Protein AF-A0A7Y5XTB8-F1 (afdb_monomer_lite)

Radius of gyration: 13.65 Å; chains: 1; bounding box: 31×28×45 Å

Secondary structure (DSSP, 8-state):
----EEEEEEEEETTEEEEEEEE-SSS--SEEEEEEEE---TTSPPEEEEEEPEEETTEEEEEEES----SEEEEEEEEEEEETTEEEEEEE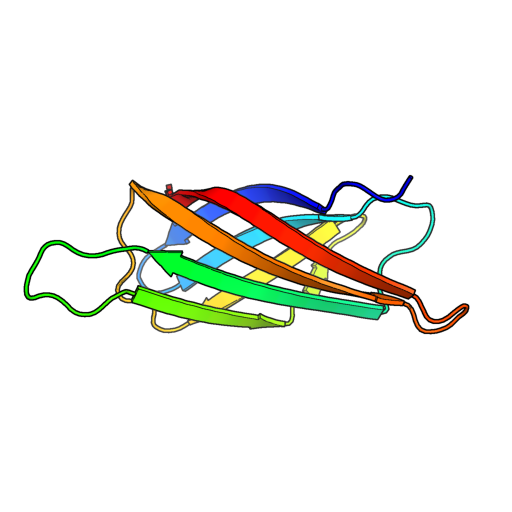EEEEE-

Foldseek 3Di:
DFDDFDFPAFEDDPFKTKTKTAGDDPDAFPKKKKKKWADDPPPDDIWIWIFIWDDDPRITMGITGGTPDDWFKIKMWMWGFHVVVTDIDIDIDIDTHD

pLDDT: mean 85.48, std 11.79, range [36.38, 96.06]

Structure (mmCIF, N/CA/C/O backbone):
data_AF-A0A7Y5XTB8-F1
#
_entry.id   AF-A0A7Y5XTB8-F1
#
loop_
_atom_site.group_PDB
_atom_site.id
_atom_site.type_symbol
_atom_site.label_atom_id
_atom_site.label_alt_id
_atom_site.label_comp_id
_atom_site.label_asym_id
_atom_site.label_entity_id
_atom_site.label_seq_id
_atom_site.pdbx_PDB_ins_code
_atom_site.Cartn_x
_atom_site.Cartn_y
_atom_site.Cartn_z
_atom_site.occupancy
_atom_site.B_iso_or_equiv
_atom_site.auth_seq_id
_atom_site.auth_comp_id
_atom_site.auth_asym_id
_atom_site.auth_atom_id
_atom_site.pdbx_PDB_model_num
ATOM 1 N N . MET A 1 1 ? 7.949 16.788 -13.780 1.00 36.38 1 MET A N 1
ATOM 2 C CA . MET A 1 1 ? 7.012 16.813 -12.638 1.00 36.38 1 MET A CA 1
ATOM 3 C C . MET A 1 1 ? 6.567 15.375 -12.419 1.00 36.38 1 MET A C 1
ATOM 5 O O . MET A 1 1 ? 5.636 14.962 -13.086 1.00 36.38 1 MET A O 1
ATOM 9 N N . SER A 1 2 ? 7.263 14.608 -11.576 1.00 41.38 2 SER A N 1
ATOM 10 C CA . SER A 1 2 ? 6.833 13.258 -11.167 1.00 41.38 2 SER A CA 1
ATOM 11 C C . SER A 1 2 ? 6.024 13.425 -9.885 1.00 41.38 2 SER A C 1
ATOM 13 O O . SER A 1 2 ? 6.578 13.919 -8.905 1.00 41.38 2 SER A O 1
ATOM 15 N N . VAL A 1 3 ? 4.711 13.157 -9.894 1.00 52.19 3 VAL A N 1
ATOM 16 C CA . VAL A 1 3 ? 3.856 13.527 -8.739 1.00 52.19 3 VAL A CA 1
ATOM 17 C C . VA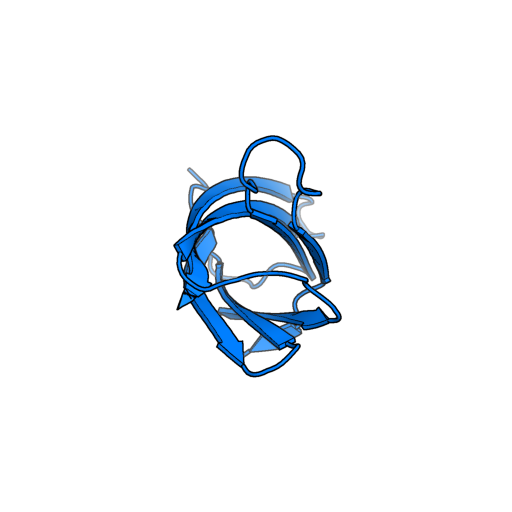L A 1 3 ? 2.903 12.431 -8.273 1.00 52.19 3 VAL A C 1
ATOM 19 O O . VAL A 1 3 ? 2.184 12.661 -7.308 1.00 52.19 3 VAL A O 1
ATOM 22 N N . ARG A 1 4 ? 2.839 11.249 -8.890 1.00 59.88 4 ARG A N 1
ATOM 23 C CA . ARG A 1 4 ? 1.919 10.208 -8.404 1.00 59.88 4 ARG A CA 1
ATOM 24 C C . ARG A 1 4 ? 2.515 8.824 -8.605 1.00 59.88 4 ARG A C 1
ATOM 26 O O . ARG A 1 4 ? 2.752 8.409 -9.733 1.00 59.88 4 ARG A O 1
ATOM 33 N N . PRO A 1 5 ? 2.647 8.082 -7.511 1.00 61.09 5 PRO A N 1
ATOM 34 C CA . PRO A 1 5 ? 1.831 6.889 -7.428 1.00 61.09 5 PRO A CA 1
ATOM 35 C C . PRO A 1 5 ? 0.465 7.220 -6.874 1.00 61.09 5 PRO A C 1
ATOM 37 O O . PRO A 1 5 ? 0.305 8.089 -6.017 1.00 61.09 5 PRO A O 1
ATOM 40 N N . ASN A 1 6 ? -0.530 6.533 -7.409 1.00 75.94 6 ASN A N 1
ATOM 41 C CA . ASN A 1 6 ? -1.913 6.733 -7.031 1.00 75.94 6 ASN A CA 1
ATOM 42 C C . ASN A 1 6 ? -2.412 5.426 -6.436 1.00 75.94 6 ASN A C 1
ATOM 44 O O . ASN A 1 6 ? -2.659 4.470 -7.175 1.00 75.94 6 ASN A O 1
ATOM 48 N N . ILE A 1 7 ? -2.525 5.359 -5.106 1.00 87.94 7 ILE A N 1
ATOM 49 C CA . ILE A 1 7 ? -3.190 4.212 -4.492 1.00 87.94 7 ILE A CA 1
ATOM 50 C C . ILE A 1 7 ? -4.634 4.209 -4.972 1.00 87.94 7 ILE A C 1
ATOM 52 O O . ILE A 1 7 ? -5.395 5.142 -4.718 1.00 87.94 7 ILE A O 1
ATOM 56 N N . GLN A 1 8 ? -4.994 3.145 -5.677 1.00 89.31 8 GLN A N 1
ATOM 57 C CA . GLN A 1 8 ? -6.326 2.948 -6.231 1.00 89.31 8 GLN A CA 1
ATOM 58 C C . GLN A 1 8 ? -7.230 2.227 -5.243 1.00 89.31 8 GLN A C 1
ATOM 60 O O . GLN A 1 8 ? -8.419 2.520 -5.146 1.00 89.31 8 GLN A O 1
ATOM 65 N N . SER A 1 9 ? -6.670 1.260 -4.517 1.00 92.62 9 SER A N 1
ATOM 66 C CA . SER A 1 9 ? -7.428 0.470 -3.557 1.00 92.62 9 SER A CA 1
ATOM 67 C C . SER A 1 9 ? -6.546 -0.025 -2.428 1.00 92.62 9 SER A C 1
ATOM 69 O O . SER A 1 9 ? -5.409 -0.445 -2.661 1.00 92.62 9 SER A O 1
ATOM 71 N N . LEU A 1 10 ? -7.124 -0.052 -1.234 1.00 94.25 10 LEU A N 1
ATOM 72 C CA . LEU A 1 10 ? -6.520 -0.611 -0.041 1.00 94.25 10 LEU A CA 1
ATOM 73 C C . LEU A 1 10 ? -7.560 -1.494 0.654 1.00 94.25 10 LEU A C 1
ATOM 75 O O . LEU A 1 10 ? -8.447 -0.980 1.328 1.00 94.25 10 LEU A O 1
ATOM 79 N N . VAL A 1 11 ? -7.500 -2.803 0.411 1.00 95.94 11 VAL A N 1
ATOM 80 C CA . VAL A 1 11 ? -8.561 -3.752 0.788 1.00 95.94 11 VAL A CA 1
ATOM 81 C C . VAL A 1 11 ? -8.051 -4.700 1.858 1.00 95.94 11 VAL A C 1
ATOM 83 O O . VAL A 1 11 ? -7.029 -5.358 1.651 1.00 95.94 11 VAL A O 1
ATOM 86 N N . LEU A 1 12 ? -8.766 -4.773 2.978 1.00 94.12 12 LEU A N 1
ATOM 87 C CA . LEU A 1 12 ? -8.492 -5.724 4.049 1.00 94.12 12 LEU A CA 1
ATOM 88 C C . LEU A 1 12 ? -9.357 -6.974 3.865 1.00 94.12 12 LEU A C 1
ATOM 90 O O . LEU A 1 12 ? -10.583 -6.904 3.977 1.00 94.12 12 LEU A O 1
ATOM 94 N N . ASP A 1 13 ? -8.712 -8.115 3.637 1.00 92.44 13 ASP A N 1
ATOM 95 C CA . ASP A 1 13 ? -9.360 -9.424 3.562 1.00 92.44 13 ASP A CA 1
ATOM 96 C C . ASP A 1 13 ? -8.747 -10.373 4.598 1.00 92.44 13 ASP A C 1
ATOM 98 O O . ASP A 1 13 ? -7.601 -10.816 4.496 1.00 92.44 13 ASP A O 1
ATOM 102 N N . GLY A 1 14 ? -9.496 -10.633 5.670 1.00 88.56 14 GLY A N 1
ATOM 103 C CA . GLY A 1 14 ? -9.013 -11.414 6.806 1.00 88.56 14 GLY A CA 1
ATOM 104 C C . GLY A 1 14 ? -7.779 -10.788 7.467 1.00 88.56 14 GLY A C 1
ATOM 105 O O . GLY A 1 14 ? -7.895 -9.808 8.199 1.00 88.56 14 GLY A O 1
ATOM 106 N N . LYS A 1 15 ? -6.610 -11.403 7.250 1.00 89.00 15 LYS A N 1
ATOM 107 C CA . LYS A 1 15 ? -5.308 -10.973 7.796 1.00 89.00 15 LYS A CA 1
ATOM 108 C C . LYS A 1 15 ? -4.375 -10.362 6.748 1.00 89.00 15 LYS A C 1
ATOM 110 O O . LYS A 1 15 ? -3.229 -10.053 7.069 1.00 89.00 15 LYS A O 1
ATOM 115 N N . GLU A 1 16 ? -4.851 -10.214 5.517 1.00 94.06 16 GLU A N 1
ATOM 116 C CA . GLU A 1 16 ? -4.078 -9.662 4.415 1.00 94.06 16 GLU A CA 1
ATOM 117 C C . GLU A 1 16 ? -4.603 -8.276 4.055 1.00 94.06 16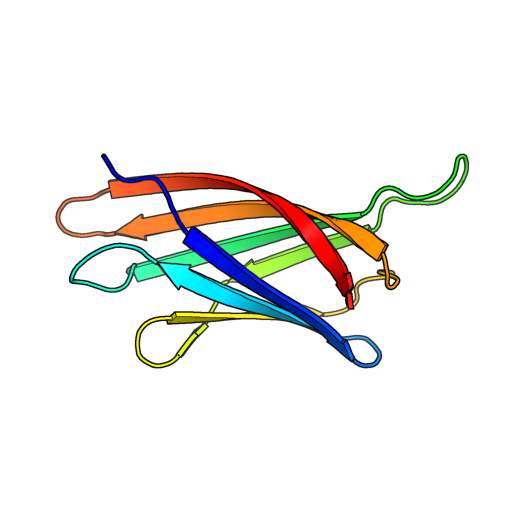 GLU A C 1
ATOM 119 O O . GLU A 1 16 ? -5.794 -8.089 3.791 1.00 94.06 16 GLU A O 1
ATOM 124 N N . LEU A 1 17 ? -3.700 -7.298 4.001 1.00 95.31 17 LEU A N 1
ATOM 125 C CA . LEU A 1 17 ? -4.000 -5.995 3.427 1.00 95.31 17 LEU A CA 1
ATOM 126 C C . LEU A 1 17 ? -3.413 -5.921 2.020 1.00 95.31 17 LEU A C 1
ATOM 128 O O . LEU A 1 17 ? -2.195 -5.900 1.837 1.00 95.31 17 LEU A O 1
ATOM 132 N N . THR A 1 18 ? -4.286 -5.846 1.019 1.00 96.06 18 THR A N 1
ATOM 133 C CA . THR A 1 18 ? -3.884 -5.683 -0.378 1.00 96.06 18 THR A CA 1
ATOM 134 C C . THR A 1 18 ? -3.888 -4.208 -0.761 1.00 96.06 18 THR A C 1
ATOM 136 O O . THR A 1 18 ? -4.938 -3.564 -0.785 1.00 96.06 18 THR A O 1
ATOM 139 N N . VAL A 1 19 ? -2.719 -3.690 -1.135 1.00 94.94 19 VAL A N 1
ATOM 140 C CA . VAL A 1 19 ? -2.546 -2.367 -1.748 1.00 94.94 19 VAL A CA 1
ATOM 141 C C . VAL A 1 19 ? -2.441 -2.537 -3.252 1.00 94.94 19 VAL A C 1
ATOM 143 O O . VAL A 1 19 ? -1.659 -3.362 -3.728 1.00 94.94 19 VAL A O 1
ATOM 146 N N . LYS A 1 20 ? -3.176 -1.727 -4.008 1.00 94.44 20 LYS A N 1
ATOM 147 C CA . LYS A 1 20 ? -2.959 -1.568 -5.447 1.00 94.44 20 LYS A CA 1
ATOM 148 C C . LYS A 1 20 ? -2.747 -0.107 -5.771 1.00 94.44 20 LYS A C 1
ATOM 150 O O . LYS A 1 20 ? -3.463 0.756 -5.256 1.00 94.44 20 LYS A O 1
ATOM 155 N N . GLY A 1 21 ? -1.808 0.143 -6.664 1.00 91.19 21 GLY A N 1
ATOM 156 C CA . GLY A 1 21 ? -1.579 1.465 -7.199 1.00 91.19 21 GLY A CA 1
ATOM 157 C C . GLY A 1 21 ? -1.021 1.412 -8.605 1.00 91.19 21 GLY A C 1
ATOM 158 O O . GLY A 1 21 ? -0.665 0.358 -9.134 1.00 91.19 21 GLY A O 1
ATOM 159 N N . GLU A 1 22 ? -0.968 2.587 -9.203 1.00 87.50 22 GLU A N 1
ATOM 160 C CA . GLU A 1 22 ? -0.309 2.825 -10.478 1.00 87.50 22 GLU A CA 1
ATOM 161 C C . GLU A 1 22 ? 0.881 3.742 -10.257 1.00 87.50 22 GLU A C 1
ATOM 163 O O . GLU A 1 22 ? 0.881 4.546 -9.322 1.00 87.50 22 GLU A O 1
ATOM 168 N N . THR A 1 23 ? 1.866 3.621 -11.136 1.00 78.06 23 THR A N 1
ATOM 169 C CA . THR A 1 23 ? 2.998 4.535 -11.216 1.00 78.06 23 THR A CA 1
ATOM 170 C C . THR A 1 23 ? 2.854 5.394 -12.465 1.00 78.06 23 THR A C 1
ATOM 172 O O . THR A 1 23 ? 2.456 4.895 -13.515 1.00 78.06 23 THR A O 1
ATOM 175 N N . ASP A 1 24 ? 3.208 6.672 -12.367 1.00 69.19 24 ASP A N 1
ATOM 176 C CA . ASP A 1 24 ? 3.318 7.553 -13.526 1.00 69.19 24 ASP A CA 1
ATOM 177 C C . ASP A 1 24 ? 4.579 7.249 -14.370 1.00 69.19 24 ASP A C 1
ATOM 179 O O . ASP A 1 24 ? 5.652 6.935 -13.837 1.00 69.19 24 ASP A O 1
ATOM 183 N N . GLY A 1 25 ? 4.458 7.375 -15.693 1.00 63.97 25 GLY A N 1
ATOM 184 C CA . GLY A 1 25 ? 5.554 7.267 -16.664 1.00 63.97 25 GLY A CA 1
ATOM 185 C C . GLY A 1 25 ? 5.545 6.030 -17.578 1.00 63.97 25 GLY A C 1
ATOM 186 O O . GLY A 1 25 ? 4.964 4.991 -17.275 1.00 63.97 25 GLY A O 1
ATOM 187 N N . ASP A 1 26 ? 6.266 6.137 -18.702 1.00 59.75 26 ASP A N 1
ATOM 188 C CA . ASP A 1 26 ? 6.318 5.138 -19.793 1.00 59.75 26 ASP A CA 1
ATOM 189 C C . ASP A 1 26 ? 6.926 3.781 -19.390 1.00 59.75 26 ASP A C 1
ATOM 191 O O . ASP A 1 26 ? 6.788 2.770 -20.087 1.00 59.75 26 ASP A O 1
ATOM 195 N N . HIS A 1 27 ? 7.622 3.740 -18.253 1.00 67.62 27 HIS A N 1
ATOM 196 C CA . HIS A 1 27 ? 8.287 2.547 -17.748 1.00 67.62 27 HIS A CA 1
ATOM 197 C C . HIS A 1 27 ? 7.873 2.278 -16.307 1.00 67.62 27 HIS A C 1
ATOM 199 O O . HIS A 1 27 ? 7.797 3.196 -15.495 1.00 67.62 27 HIS A O 1
ATOM 205 N N . MET A 1 28 ? 7.664 1.010 -15.963 1.00 68.94 28 MET A N 1
ATOM 206 C CA . MET A 1 28 ? 7.425 0.623 -14.574 1.00 68.94 28 MET A CA 1
ATOM 207 C C . MET A 1 28 ? 8.703 0.777 -13.741 1.00 68.94 28 MET A C 1
ATOM 209 O O . MET A 1 28 ? 9.785 0.452 -14.246 1.00 68.94 28 MET A O 1
ATOM 213 N N . PRO A 1 29 ? 8.601 1.230 -12.477 1.00 75.12 29 PRO A N 1
ATOM 214 C CA . PRO A 1 29 ? 9.713 1.191 -11.537 1.00 75.12 29 PRO A CA 1
ATOM 215 C C . PRO A 1 29 ? 10.306 -0.208 -11.433 1.00 75.12 29 PRO A C 1
ATOM 217 O O . PRO A 1 29 ? 9.610 -1.216 -11.569 1.00 75.12 29 PRO A O 1
ATOM 220 N N . THR A 1 30 ? 11.599 -0.265 -11.144 1.00 84.56 30 THR A N 1
ATOM 221 C CA . THR A 1 30 ? 12.282 -1.521 -10.840 1.00 84.56 30 THR A CA 1
ATOM 222 C C . THR A 1 30 ? 11.816 -2.091 -9.502 1.00 84.56 30 THR A C 1
ATOM 224 O O . THR A 1 30 ? 11.759 -3.307 -9.346 1.00 84.56 30 THR A O 1
ATOM 227 N N . ALA A 1 31 ? 11.465 -1.225 -8.550 1.00 88.50 31 ALA A N 1
ATOM 228 C CA . ALA A 1 31 ? 10.900 -1.623 -7.269 1.00 88.50 31 ALA A CA 1
ATOM 229 C C . ALA A 1 31 ? 9.915 -0.571 -6.756 1.00 88.50 31 ALA A C 1
ATOM 231 O O . ALA A 1 31 ? 10.131 0.631 -6.934 1.00 88.50 31 ALA A O 1
ATOM 232 N N . VAL A 1 32 ? 8.867 -1.036 -6.076 1.00 91.06 32 VAL A N 1
ATOM 233 C CA . VAL A 1 32 ? 7.941 -0.199 -5.309 1.00 91.06 32 VAL A CA 1
ATOM 234 C C . VAL A 1 32 ? 7.866 -0.763 -3.897 1.00 91.06 32 VAL A C 1
ATOM 236 O O . VAL A 1 32 ? 7.503 -1.920 -3.708 1.00 91.06 32 VAL A O 1
ATOM 239 N N . PHE A 1 33 ? 8.238 0.038 -2.907 1.00 93.12 33 PHE A N 1
ATOM 240 C CA . PHE A 1 33 ? 8.131 -0.306 -1.493 1.00 93.12 33 PHE A CA 1
ATOM 241 C C . PHE A 1 33 ? 6.994 0.489 -0.862 1.00 93.12 33 PHE A C 1
ATOM 243 O O . PHE A 1 33 ? 6.899 1.697 -1.084 1.00 93.12 33 PHE A O 1
ATOM 250 N N . VAL A 1 34 ? 6.148 -0.177 -0.080 1.00 94.00 34 VAL A N 1
ATOM 251 C CA . VAL A 1 34 ? 4.967 0.429 0.542 1.00 94.00 34 VAL A CA 1
ATOM 252 C C . VAL A 1 34 ? 4.942 0.110 2.026 1.00 94.00 34 VAL A C 1
ATOM 254 O O . VAL A 1 34 ? 5.122 -1.038 2.425 1.00 94.00 34 VAL A O 1
ATOM 257 N N . VAL A 1 35 ? 4.663 1.128 2.832 1.00 94.19 35 VAL A N 1
ATOM 258 C CA . VAL A 1 35 ? 4.382 1.046 4.264 1.00 94.19 35 VAL A CA 1
ATOM 259 C C . VAL A 1 35 ? 2.976 1.582 4.495 1.00 94.19 35 VAL A C 1
ATOM 261 O O . VAL A 1 35 ? 2.628 2.648 3.991 1.00 94.19 35 VAL A O 1
ATOM 264 N N . VAL A 1 36 ? 2.175 0.868 5.276 1.00 94.38 36 VAL A N 1
ATOM 265 C CA . VAL A 1 36 ? 0.863 1.326 5.739 1.00 94.38 36 VAL A CA 1
ATOM 266 C C . VAL A 1 36 ? 0.927 1.517 7.244 1.00 94.38 36 VAL A C 1
ATOM 268 O O . VAL A 1 36 ? 1.478 0.680 7.954 1.00 94.38 36 VAL A O 1
ATOM 271 N N . VAL A 1 37 ? 0.367 2.623 7.720 1.00 94.00 37 VAL A N 1
ATOM 272 C CA . VAL A 1 37 ? 0.270 2.991 9.131 1.00 94.00 37 VAL A CA 1
ATOM 273 C C . VAL A 1 37 ? -1.179 3.354 9.428 1.00 94.00 37 VAL A C 1
ATOM 275 O O . VAL A 1 37 ? -1.758 4.210 8.761 1.00 94.00 37 VAL A O 1
ATOM 278 N N . GLN A 1 38 ? -1.767 2.740 10.447 1.00 93.56 38 GLN A N 1
ATOM 279 C CA . GLN A 1 38 ? -3.074 3.121 10.968 1.00 93.56 38 GLN A CA 1
ATOM 280 C C . GLN A 1 38 ? -2.931 3.476 12.441 1.00 93.56 38 GLN A C 1
ATOM 282 O O . GLN A 1 38 ? -2.484 2.667 13.260 1.00 93.56 38 GLN A O 1
ATOM 287 N N . ASP A 1 39 ? -3.309 4.711 12.766 1.00 89.38 39 ASP A N 1
ATOM 288 C CA . ASP A 1 39 ? -3.376 5.151 14.150 1.00 89.38 39 ASP A CA 1
ATOM 289 C C . ASP A 1 39 ? -4.456 4.365 14.895 1.00 89.38 39 ASP A C 1
ATOM 291 O O . ASP A 1 39 ? -5.551 4.121 14.383 1.00 89.38 39 ASP A O 1
ATOM 295 N N . ALA A 1 40 ? -4.137 3.991 16.129 1.00 81.88 40 ALA A N 1
ATOM 296 C CA . ALA A 1 40 ? -5.063 3.336 17.032 1.00 81.88 40 ALA A CA 1
ATOM 297 C C . ALA A 1 40 ? -5.534 4.317 18.124 1.00 81.88 40 ALA A C 1
ATOM 299 O O . ALA A 1 40 ? -4.852 5.312 18.398 1.00 81.88 40 ALA A O 1
ATOM 300 N N . PRO A 1 41 ? -6.689 4.060 18.767 1.00 78.12 41 PRO A N 1
ATOM 301 C CA . PRO A 1 41 ? -7.124 4.820 19.935 1.00 78.12 41 PRO A CA 1
ATOM 302 C C . PRO A 1 41 ? -6.066 4.837 21.047 1.00 78.12 41 PRO A C 1
ATOM 304 O O . PRO A 1 41 ? -5.232 3.935 21.148 1.00 78.12 41 PRO A O 1
ATOM 307 N N . ALA A 1 42 ? -6.131 5.844 21.923 1.00 75.69 42 ALA A N 1
ATOM 308 C CA . ALA A 1 42 ? -5.206 5.977 23.046 1.00 75.69 42 ALA A CA 1
ATOM 309 C C . ALA A 1 42 ? -5.145 4.682 23.882 1.00 75.69 42 ALA A C 1
ATOM 311 O O . ALA A 1 42 ? -6.171 4.183 24.345 1.00 75.69 42 ALA A O 1
ATOM 312 N N . GLY A 1 43 ? -3.933 4.148 24.064 1.00 68.88 43 GLY A N 1
ATOM 313 C CA . GLY A 1 43 ? -3.687 2.899 24.792 1.00 68.88 43 GLY A CA 1
ATOM 314 C C . GLY A 1 43 ? -3.627 1.631 23.929 1.00 68.88 43 GLY A C 1
ATOM 315 O O . GLY A 1 43 ? -3.450 0.552 24.486 1.00 68.88 43 GLY A O 1
ATOM 316 N N . GLN A 1 44 ? -3.744 1.736 22.601 1.00 73.94 44 GLN A N 1
ATOM 317 C CA . GLN A 1 44 ? -3.543 0.622 21.664 1.00 73.94 44 GLN A CA 1
ATOM 318 C C . GLN A 1 44 ? -2.280 0.822 20.812 1.00 73.94 44 GLN A C 1
ATOM 320 O O . GLN A 1 44 ? -1.840 1.952 20.585 1.00 73.94 44 GLN A O 1
ATOM 325 N N . ALA A 1 45 ? -1.685 -0.283 20.352 1.00 77.75 45 ALA A N 1
ATOM 326 C CA . ALA A 1 45 ? -0.552 -0.247 19.433 1.00 77.75 45 ALA A CA 1
ATOM 327 C C . ALA A 1 45 ? -0.999 0.242 18.047 1.00 77.75 45 ALA A C 1
ATOM 329 O O . ALA A 1 45 ? -2.093 -0.089 17.591 1.00 77.75 45 ALA A O 1
ATOM 330 N N . LYS A 1 46 ? -0.156 1.039 17.378 1.00 87.31 46 LYS A N 1
ATOM 331 C CA . LYS A 1 46 ? -0.387 1.423 15.979 1.00 87.31 46 LYS A CA 1
ATOM 332 C C . LYS A 1 46 ? -0.199 0.200 15.093 1.00 87.31 46 LYS A C 1
ATOM 334 O O . LYS A 1 46 ? 0.811 -0.488 15.224 1.00 87.31 46 LYS A O 1
ATOM 339 N N . ALA A 1 47 ? -1.111 -0.004 14.154 1.00 90.56 47 ALA A N 1
ATOM 340 C CA . ALA A 1 47 ? -0.938 -1.020 13.133 1.00 90.56 47 ALA A CA 1
ATOM 341 C C . ALA A 1 47 ? 0.033 -0.489 12.070 1.00 90.56 47 ALA A C 1
ATOM 343 O O . ALA A 1 47 ? -0.173 0.597 11.516 1.00 90.56 47 ALA A O 1
ATOM 344 N N . VAL A 1 48 ? 1.114 -1.227 11.819 1.00 92.94 48 VAL A N 1
ATOM 345 C CA . VAL A 1 48 ? 2.131 -0.882 10.821 1.00 92.94 48 VAL A CA 1
ATOM 346 C C . VAL A 1 48 ? 2.542 -2.142 10.085 1.00 92.94 48 VAL A C 1
ATOM 348 O O . VAL A 1 48 ? 2.929 -3.123 10.709 1.00 92.94 48 VAL A O 1
ATOM 351 N N . ALA A 1 49 ? 2.520 -2.096 8.760 1.00 93.81 49 ALA A N 1
ATOM 352 C CA . ALA A 1 49 ? 3.043 -3.178 7.942 1.00 93.81 49 ALA A CA 1
ATOM 353 C C . ALA A 1 49 ? 3.707 -2.617 6.684 1.00 93.81 49 ALA A C 1
ATOM 355 O O . ALA A 1 49 ? 3.435 -1.488 6.268 1.00 93.81 49 ALA A O 1
ATOM 356 N N . SER A 1 50 ? 4.578 -3.410 6.066 1.00 94.06 50 SER A N 1
ATOM 357 C CA . SER A 1 50 ? 5.254 -3.020 4.831 1.00 94.06 50 SER A CA 1
ATOM 358 C C . SER A 1 50 ? 5.465 -4.200 3.899 1.00 94.06 50 SER A C 1
ATOM 360 O O . SER A 1 50 ? 5.560 -5.338 4.355 1.00 94.06 50 SER A O 1
ATOM 362 N N . ALA A 1 51 ? 5.547 -3.922 2.604 1.00 95.12 51 ALA A N 1
ATOM 363 C CA . ALA A 1 51 ? 5.822 -4.919 1.584 1.00 95.12 51 ALA A CA 1
ATOM 364 C C . ALA A 1 51 ? 6.497 -4.285 0.363 1.00 95.12 51 ALA A C 1
ATOM 366 O O . ALA A 1 51 ? 6.346 -3.093 0.082 1.00 95.12 51 ALA A O 1
ATOM 367 N N . ILE A 1 52 ? 7.225 -5.115 -0.382 1.00 93.62 52 ILE A N 1
ATOM 368 C CA . ILE A 1 52 ? 7.653 -4.794 -1.744 1.00 93.62 52 ILE A CA 1
ATOM 369 C C . ILE A 1 52 ? 6.521 -5.230 -2.674 1.00 93.62 52 ILE A C 1
ATOM 371 O O . ILE A 1 52 ? 6.001 -6.336 -2.540 1.00 93.62 52 ILE A O 1
ATOM 375 N N . ALA A 1 53 ? 6.107 -4.346 -3.575 1.00 93.25 53 ALA A N 1
ATOM 376 C CA . ALA A 1 53 ? 5.022 -4.617 -4.498 1.00 93.25 53 ALA A CA 1
ATOM 377 C C . ALA A 1 53 ? 5.496 -5.449 -5.695 1.00 93.25 53 ALA A C 1
ATOM 379 O O . ALA A 1 53 ? 6.556 -5.201 -6.273 1.00 93.25 53 ALA A O 1
ATOM 380 N N . ASP A 1 54 ? 4.639 -6.370 -6.117 1.00 92.31 54 ASP A N 1
ATOM 381 C CA . ASP A 1 54 ? 4.742 -7.050 -7.397 1.00 92.31 54 ASP A CA 1
ATOM 382 C C . ASP A 1 54 ? 4.219 -6.151 -8.517 1.00 92.31 54 ASP A C 1
ATOM 384 O O . ASP A 1 54 ? 3.245 -5.408 -8.356 1.00 92.31 54 ASP A O 1
ATOM 388 N N . ARG A 1 55 ? 4.807 -6.280 -9.704 1.00 87.38 55 ARG A N 1
ATOM 389 C CA . ARG A 1 55 ? 4.286 -5.647 -10.917 1.00 87.38 55 ARG A CA 1
ATOM 390 C C . ARG A 1 55 ? 3.044 -6.385 -11.417 1.00 87.38 55 ARG A C 1
ATOM 392 O O . ARG A 1 55 ? 3.065 -7.601 -11.590 1.00 87.38 55 ARG A O 1
ATOM 399 N N . VAL A 1 56 ? 1.989 -5.637 -11.736 1.00 84.81 56 VAL A N 1
ATOM 400 C CA . VAL A 1 56 ? 0.738 -6.164 -12.294 1.00 84.81 56 VAL A CA 1
ATOM 401 C C . VAL A 1 56 ? 0.314 -5.295 -13.480 1.00 84.81 56 VAL A C 1
ATOM 403 O O . VAL A 1 56 ? -0.282 -4.235 -13.312 1.00 84.81 56 VAL A O 1
ATOM 406 N N . GLY A 1 57 ? 0.639 -5.734 -14.699 1.00 81.94 57 GLY A N 1
ATOM 407 C CA . GLY A 1 57 ? 0.368 -4.965 -15.918 1.00 81.94 57 GLY A CA 1
ATOM 408 C C . GLY A 1 57 ? 1.106 -3.619 -15.931 1.00 81.94 57 GLY A C 1
ATOM 409 O O . GLY A 1 57 ? 2.342 -3.583 -15.888 1.00 81.94 57 GLY A O 1
ATOM 410 N N . SER A 1 58 ? 0.336 -2.530 -16.005 1.00 78.94 58 SER A N 1
ATOM 411 C CA . SER A 1 58 ? 0.799 -1.137 -15.912 1.00 78.94 58 SER A CA 1
ATOM 412 C C . SER A 1 58 ? 0.847 -0.589 -14.480 1.00 78.94 58 SER A C 1
ATOM 414 O O . SER A 1 58 ? 1.231 0.558 -14.292 1.00 78.94 58 SER A O 1
ATOM 416 N N . GLY A 1 59 ? 0.450 -1.378 -13.481 1.00 87.69 59 GLY A N 1
ATOM 417 C CA . GLY A 1 59 ? 0.459 -0.982 -12.077 1.00 87.69 59 GLY A CA 1
ATOM 418 C C . GLY A 1 59 ? 1.225 -1.965 -11.204 1.00 87.69 59 GLY A C 1
ATOM 419 O O . GLY A 1 59 ? 2.018 -2.791 -11.671 1.00 87.69 59 GLY A O 1
ATOM 420 N N . TRP A 1 60 ? 0.975 -1.880 -9.907 1.00 91.56 60 TRP A N 1
ATOM 421 C CA . TRP A 1 60 ? 1.624 -2.704 -8.901 1.00 91.56 60 TRP A CA 1
ATOM 422 C C . TRP A 1 60 ? 0.644 -3.130 -7.808 1.00 91.56 60 TRP A C 1
ATOM 424 O O . TRP A 1 60 ? -0.399 -2.510 -7.578 1.00 91.56 60 TRP A O 1
ATOM 434 N N . ARG A 1 61 ? 0.982 -4.226 -7.129 1.00 94.50 61 ARG A N 1
ATOM 435 C CA . ARG A 1 61 ? 0.220 -4.782 -6.012 1.00 94.50 61 ARG A CA 1
ATOM 436 C C . ARG A 1 61 ? 1.162 -5.189 -4.890 1.00 94.50 61 ARG A C 1
ATOM 438 O O . ARG A 1 61 ? 2.075 -5.967 -5.124 1.00 94.50 61 ARG A O 1
ATOM 445 N N . ALA A 1 62 ? 0.888 -4.742 -3.673 1.00 94.75 62 ALA A N 1
ATOM 446 C CA . ALA A 1 62 ? 1.574 -5.200 -2.470 1.00 94.75 62 ALA A CA 1
ATOM 447 C C . ALA A 1 62 ? 0.589 -5.943 -1.562 1.00 94.75 62 ALA A C 1
ATOM 449 O O . ALA A 1 62 ? -0.542 -5.488 -1.382 1.00 94.75 62 ALA A O 1
ATOM 450 N N . VAL A 1 63 ? 1.012 -7.071 -0.992 1.00 95.88 63 VAL A N 1
ATOM 451 C CA . VAL A 1 63 ? 0.240 -7.811 0.016 1.00 95.88 63 VAL A CA 1
ATOM 452 C C . VAL A 1 63 ? 0.996 -7.732 1.332 1.00 95.88 63 VAL A C 1
ATOM 454 O O . VAL A 1 63 ? 2.118 -8.223 1.438 1.00 95.88 63 VAL A O 1
ATOM 457 N N . LEU A 1 64 ? 0.396 -7.075 2.319 1.00 94.19 64 LEU A N 1
ATOM 458 C CA . LEU A 1 64 ? 0.966 -6.906 3.647 1.00 94.19 64 LEU A CA 1
ATOM 459 C C . LEU A 1 64 ? 0.335 -7.959 4.557 1.00 94.19 64 LEU A C 1
ATOM 461 O O . LEU A 1 64 ? -0.888 -8.013 4.694 1.00 94.19 64 LEU A O 1
ATOM 465 N N . GLN A 1 65 ? 1.182 -8.807 5.134 1.00 88.00 65 GLN A N 1
ATOM 466 C CA . GLN A 1 65 ? 0.786 -9.889 6.032 1.00 88.00 65 GLN A CA 1
ATOM 467 C C . GLN A 1 65 ? 0.777 -9.393 7.482 1.00 88.00 65 GLN A C 1
ATOM 469 O O . GLN A 1 65 ? 1.645 -8.609 7.859 1.00 88.00 65 GLN A O 1
ATOM 474 N N . ASP A 1 66 ? -0.171 -9.898 8.275 1.00 68.12 66 ASP A N 1
ATOM 475 C CA . ASP A 1 66 ? -0.240 -9.744 9.738 1.00 68.12 66 ASP A CA 1
ATOM 476 C C . ASP A 1 66 ? -0.399 -8.309 10.237 1.00 68.12 66 ASP A C 1
ATOM 478 O O . ASP A 1 66 ? 0.524 -7.681 10.752 1.00 68.12 66 ASP A O 1
ATOM 482 N N . THR A 1 67 ? -1.588 -7.755 10.029 1.00 68.00 67 THR A N 1
ATOM 483 C CA . THR A 1 67 ? -1.639 -6.306 9.987 1.00 68.00 67 THR A CA 1
ATOM 484 C C . THR A 1 67 ? -2.241 -5.593 11.182 1.00 68.00 67 THR A C 1
ATOM 486 O O . THR A 1 67 ? -2.099 -4.380 11.251 1.00 68.00 67 THR A O 1
ATOM 489 N N . GLU A 1 68 ? -2.990 -6.263 12.058 1.00 87.12 68 GLU A N 1
ATOM 490 C CA . GLU A 1 68 ? -3.824 -5.622 13.104 1.00 87.12 68 GLU A CA 1
ATOM 491 C C . GLU A 1 68 ? -4.778 -4.502 12.596 1.00 87.12 68 GLU A C 1
ATOM 493 O O . GLU A 1 68 ? -5.558 -3.943 13.371 1.00 87.12 68 GLU A O 1
ATOM 498 N N . PHE A 1 69 ? -4.761 -4.198 11.289 1.00 90.94 69 PHE A N 1
ATOM 499 C CA . PHE A 1 69 ? -5.540 -3.159 10.641 1.00 90.94 69 PHE A CA 1
ATOM 500 C C . PHE A 1 69 ? -7.029 -3.424 10.763 1.00 90.94 69 PHE A C 1
ATOM 502 O O . PHE A 1 69 ? -7.514 -4.558 10.786 1.00 90.94 69 PHE A O 1
ATOM 509 N N . LYS A 1 70 ? -7.768 -2.323 10.751 1.00 91.50 70 LYS A N 1
ATOM 510 C CA . LYS A 1 70 ? -9.216 -2.296 10.642 1.00 91.50 70 LYS A CA 1
ATOM 511 C C . LYS A 1 70 ? -9.619 -1.414 9.474 1.00 91.50 70 LYS A C 1
ATOM 513 O O . LYS A 1 70 ? -8.870 -0.540 9.036 1.00 91.50 70 LYS A O 1
ATOM 518 N N . LYS A 1 71 ? -10.841 -1.621 8.988 1.00 92.62 71 LYS A N 1
ATOM 519 C CA . LYS A 1 71 ? -11.448 -0.715 8.010 1.00 92.62 71 LYS A CA 1
ATOM 520 C C . LYS A 1 71 ? -11.507 0.696 8.592 1.00 92.62 71 LYS A C 1
ATOM 522 O O . LYS A 1 71 ? -11.874 0.860 9.756 1.00 92.62 71 LYS A O 1
ATOM 527 N N . GLY A 1 72 ? -11.153 1.697 7.795 1.00 92.75 72 GLY A N 1
ATOM 528 C CA . GLY A 1 72 ? -11.079 3.085 8.244 1.00 92.75 72 GLY A CA 1
ATOM 529 C C . GLY A 1 72 ? -9.859 3.841 7.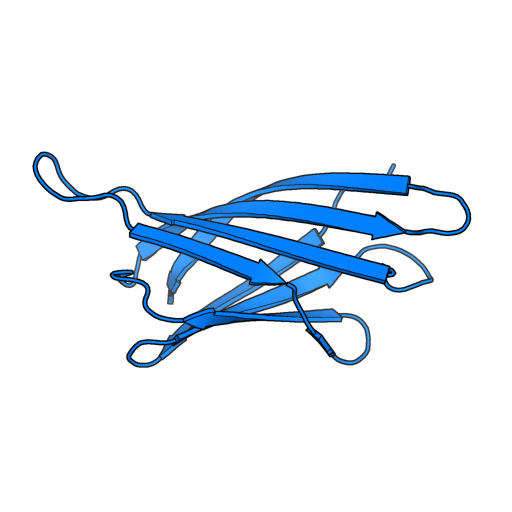719 1.00 92.75 72 GLY A C 1
ATOM 530 O O . GLY A 1 72 ? -9.142 3.342 6.850 1.00 92.75 72 GLY A O 1
ATOM 531 N N . PRO A 1 73 ? -9.628 5.066 8.214 1.00 94.25 73 PRO A N 1
ATOM 532 C CA . PRO A 1 73 ? -8.536 5.906 7.746 1.00 94.25 73 PRO A CA 1
ATOM 533 C C . PRO A 1 73 ? -7.177 5.277 8.066 1.00 94.25 73 PRO A C 1
ATOM 535 O O . PRO A 1 73 ? -6.989 4.660 9.116 1.00 94.25 73 PRO A O 1
ATOM 538 N N . ALA A 1 74 ? -6.230 5.458 7.155 1.00 94.31 74 ALA A N 1
ATOM 539 C CA . ALA A 1 74 ? -4.835 5.078 7.312 1.00 94.31 74 ALA A CA 1
ATOM 540 C C . ALA A 1 74 ? -3.941 6.038 6.513 1.00 94.31 74 ALA A C 1
ATOM 542 O O . ALA A 1 74 ? -4.408 6.821 5.681 1.00 94.31 74 ALA A O 1
ATOM 543 N N . GLN A 1 75 ? -2.641 5.965 6.764 1.00 93.81 75 GLN A N 1
ATOM 544 C CA . GLN A 1 75 ? -1.615 6.615 5.965 1.00 93.81 75 GLN A CA 1
ATOM 545 C C . GLN A 1 75 ? -0.771 5.564 5.266 1.00 93.81 75 GLN A C 1
ATOM 547 O O . GLN A 1 75 ? -0.410 4.539 5.839 1.00 93.81 75 GLN A O 1
ATOM 552 N N . THR A 1 76 ? -0.423 5.845 4.025 1.00 92.81 76 THR A N 1
ATOM 553 C CA . THR A 1 76 ? 0.536 5.063 3.256 1.00 92.81 76 THR A CA 1
ATOM 554 C C . THR A 1 76 ? 1.742 5.917 2.938 1.00 92.81 76 THR A C 1
ATOM 556 O O . THR A 1 76 ? 1.591 7.078 2.556 1.00 92.81 76 THR A O 1
ATOM 559 N N . LEU A 1 77 ? 2.919 5.322 3.049 1.00 92.50 77 LEU A N 1
ATOM 560 C CA . LEU A 1 77 ? 4.176 5.885 2.592 1.00 92.50 77 LEU A CA 1
ATOM 561 C C . LEU A 1 77 ? 4.782 4.913 1.593 1.00 92.50 77 LEU A C 1
ATOM 563 O O . LEU A 1 77 ? 4.673 3.700 1.771 1.00 92.50 77 LEU A O 1
ATOM 567 N N . GLY A 1 78 ? 5.469 5.417 0.581 1.00 91.00 78 GLY A N 1
ATOM 568 C CA . GLY A 1 78 ? 6.185 4.523 -0.308 1.00 91.00 78 GLY A CA 1
ATOM 569 C C . GLY A 1 78 ? 7.323 5.167 -1.059 1.00 91.00 78 GLY A C 1
ATOM 570 O O . GLY A 1 78 ? 7.533 6.382 -1.029 1.00 91.00 78 GLY A O 1
ATOM 571 N N . VAL A 1 79 ? 8.085 4.289 -1.699 1.00 90.44 79 VAL A N 1
ATOM 572 C CA . VAL A 1 79 ? 9.259 4.620 -2.497 1.00 90.44 79 VAL A CA 1
ATOM 573 C C . VAL A 1 79 ? 9.178 3.844 -3.798 1.00 90.44 79 VAL A C 1
ATOM 575 O O . VAL A 1 79 ? 9.077 2.619 -3.789 1.00 90.44 79 VAL A O 1
ATOM 578 N N . GLU A 1 80 ? 9.254 4.551 -4.914 1.00 88.44 80 GLU A N 1
ATOM 579 C CA . GLU A 1 80 ? 9.444 3.970 -6.238 1.00 88.44 80 GLU A CA 1
ATOM 580 C C . GLU A 1 80 ? 10.890 4.193 -6.661 1.00 88.44 80 GLU A C 1
ATOM 582 O O . GLU A 1 80 ? 11.382 5.316 -6.575 1.00 88.44 80 GLU A O 1
ATOM 587 N N . ALA A 1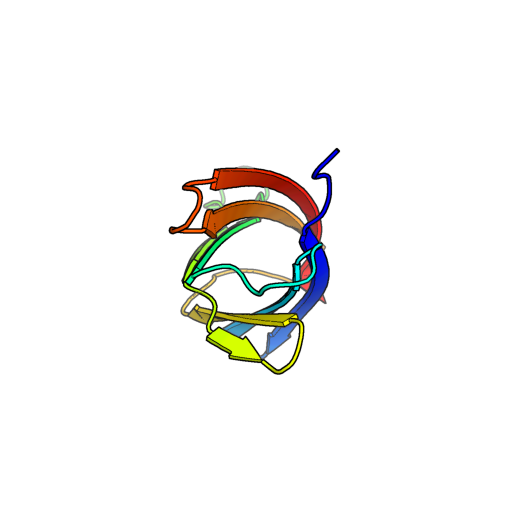 81 ? 11.574 3.143 -7.110 1.00 88.00 81 ALA A N 1
ATOM 588 C CA . ALA A 1 81 ? 12.956 3.217 -7.571 1.00 88.00 81 ALA A CA 1
ATOM 589 C C . ALA A 1 81 ? 13.077 2.768 -9.032 1.00 88.00 81 ALA A C 1
ATOM 591 O O . ALA A 1 81 ? 12.550 1.726 -9.429 1.00 88.00 81 ALA A O 1
ATOM 592 N N . ARG A 1 82 ? 13.817 3.542 -9.825 1.00 85.94 82 ARG A N 1
ATOM 593 C CA . ARG A 1 82 ? 14.197 3.286 -11.222 1.00 85.94 82 ARG A CA 1
ATOM 594 C C . ARG A 1 82 ? 15.723 3.216 -11.286 1.00 85.94 82 ARG A C 1
ATOM 596 O O . ARG A 1 82 ? 16.377 3.940 -10.545 1.00 85.94 82 ARG A O 1
ATOM 603 N N . ILE A 1 83 ? 16.298 2.345 -12.122 1.00 81.88 83 ILE A N 1
ATOM 604 C CA . ILE A 1 83 ? 17.763 2.121 -12.157 1.00 81.88 83 ILE A CA 1
ATOM 605 C C . ILE A 1 83 ? 18.464 2.823 -13.339 1.00 81.88 83 ILE A C 1
ATOM 607 O O . ILE A 1 83 ? 19.655 3.110 -13.243 1.00 81.88 83 ILE A O 1
ATOM 611 N N . ALA A 1 84 ? 17.767 3.158 -14.431 1.00 77.69 84 ALA A N 1
ATOM 612 C CA . ALA A 1 84 ? 18.389 3.788 -15.604 1.00 77.69 84 ALA A CA 1
ATOM 613 C C . ALA A 1 84 ? 17.451 4.792 -16.318 1.00 77.69 84 ALA A C 1
ATOM 615 O O . ALA A 1 84 ? 16.572 4.355 -17.062 1.00 77.69 84 ALA A O 1
ATOM 616 N N . PRO A 1 85 ? 17.643 6.118 -16.135 1.00 77.00 85 PRO A N 1
ATOM 617 C CA . PRO A 1 85 ? 18.505 6.737 -15.120 1.00 77.00 85 PRO A CA 1
ATOM 618 C C . PRO A 1 85 ? 18.049 6.361 -13.702 1.00 77.00 85 PRO A C 1
ATOM 620 O O . PRO A 1 85 ? 16.896 5.974 -13.500 1.00 77.00 85 PRO A O 1
ATOM 623 N N . PHE A 1 86 ? 18.953 6.443 -12.720 1.00 83.00 86 PHE A N 1
ATOM 624 C CA . PHE A 1 86 ? 18.544 6.236 -11.334 1.00 83.00 86 PHE A CA 1
ATOM 625 C C . PHE A 1 86 ? 17.657 7.395 -10.880 1.00 83.00 86 PHE A C 1
ATOM 627 O O . PHE A 1 86 ? 18.092 8.545 -10.858 1.00 83.00 86 PHE A O 1
ATOM 634 N N . GLU A 1 87 ? 16.427 7.077 -10.500 1.00 85.50 87 GLU A N 1
ATOM 635 C CA . GLU A 1 87 ? 15.462 8.023 -9.950 1.00 85.50 87 GLU A CA 1
ATOM 636 C C . GLU A 1 87 ? 14.715 7.329 -8.818 1.00 85.50 87 GLU A C 1
ATOM 638 O O . GLU A 1 87 ? 14.306 6.172 -8.949 1.00 85.50 87 GLU A O 1
ATOM 643 N N . SER A 1 88 ? 14.527 8.040 -7.709 1.00 86.25 88 SER A N 1
ATOM 644 C CA . SER A 1 88 ? 13.632 7.608 -6.647 1.00 86.25 88 SER A CA 1
ATOM 645 C C . SER A 1 88 ? 12.563 8.661 -6.392 1.00 86.25 88 SER A C 1
ATOM 647 O O . SER A 1 88 ? 12.850 9.852 -6.291 1.00 86.25 88 SER A O 1
ATOM 649 N N . THR A 1 89 ? 11.316 8.210 -6.290 1.00 85.56 89 THR A N 1
ATOM 650 C CA . THR A 1 89 ? 10.178 9.052 -5.916 1.00 85.56 89 THR A CA 1
ATOM 651 C C . THR A 1 89 ? 9.612 8.546 -4.602 1.00 85.56 89 THR A C 1
ATOM 653 O 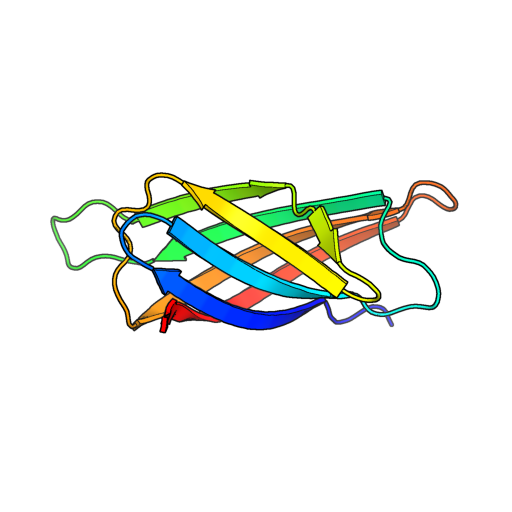O . THR A 1 89 ? 9.239 7.379 -4.489 1.00 85.56 89 THR A O 1
ATOM 656 N N . THR A 1 90 ? 9.552 9.421 -3.603 1.00 88.00 90 THR A N 1
ATOM 657 C CA . THR A 1 90 ? 8.909 9.137 -2.319 1.00 88.00 90 THR A CA 1
ATOM 658 C C . THR A 1 90 ? 7.573 9.852 -2.232 1.00 88.00 90 THR A C 1
ATOM 660 O O . THR A 1 90 ? 7.381 10.926 -2.805 1.00 88.00 90 THR A O 1
ATOM 663 N N . TRP A 1 91 ? 6.628 9.246 -1.526 1.00 87.75 91 TRP A N 1
ATOM 664 C CA . TRP A 1 91 ? 5.269 9.764 -1.437 1.00 87.75 91 TRP A CA 1
ATOM 665 C C . TRP A 1 91 ? 4.615 9.384 -0.114 1.00 87.75 91 TRP A C 1
ATOM 667 O O . TRP A 1 91 ? 4.977 8.396 0.528 1.00 87.75 91 TRP A O 1
ATOM 677 N N . VAL A 1 92 ? 3.633 10.197 0.274 1.00 90.56 92 VAL A N 1
ATOM 678 C CA . VAL A 1 92 ? 2.755 9.972 1.421 1.00 90.56 92 VAL A CA 1
ATOM 679 C C . VAL A 1 92 ? 1.329 10.270 0.980 1.00 90.56 92 VAL A C 1
ATOM 681 O O . VAL A 1 92 ? 1.077 11.301 0.357 1.00 90.56 92 VAL A O 1
ATOM 684 N N . GLN A 1 93 ? 0.397 9.377 1.297 1.00 91.00 93 GLN A N 1
ATOM 685 C CA . GLN A 1 93 ? -1.007 9.517 0.924 1.00 91.00 93 GLN A CA 1
ATOM 686 C C . GLN A 1 93 ? -1.914 9.092 2.083 1.00 91.00 93 GLN A C 1
ATOM 688 O O . GLN A 1 93 ? -1.695 8.058 2.714 1.00 91.00 93 GLN A O 1
ATOM 693 N N . SER A 1 94 ? -2.945 9.893 2.355 1.00 92.19 94 SER A N 1
ATOM 694 C CA . SER A 1 94 ? -4.050 9.495 3.231 1.00 92.19 94 SER A CA 1
ATOM 695 C C . SER A 1 94 ? -5.034 8.643 2.441 1.00 92.19 94 SER A C 1
ATOM 697 O O . SER A 1 94 ? -5.450 9.016 1.343 1.00 92.19 94 SER A O 1
ATOM 699 N N . VAL A 1 95 ? -5.417 7.509 3.007 1.00 92.38 95 VAL A N 1
ATOM 700 C CA . VAL A 1 95 ? -6.239 6.489 2.352 1.00 92.38 95 VAL A CA 1
ATOM 701 C C . VAL A 1 95 ? -7.276 5.942 3.325 1.00 92.38 95 VAL A C 1
ATOM 703 O O . VAL A 1 95 ? -7.226 6.197 4.528 1.00 92.38 95 VAL A O 1
ATOM 706 N N . THR A 1 96 ? -8.237 5.186 2.805 1.00 94.94 96 THR A N 1
ATOM 707 C CA . THR A 1 96 ? -9.191 4.431 3.621 1.00 94.94 96 THR A CA 1
ATOM 708 C C . THR A 1 96 ? -9.033 2.952 3.308 1.00 94.94 96 THR A C 1
ATOM 710 O O . THR A 1 96 ? -9.125 2.559 2.148 1.00 94.94 96 THR A O 1
ATOM 713 N N . ILE A 1 97 ? -8.785 2.154 4.345 1.00 94.44 97 ILE A N 1
ATOM 714 C CA . ILE A 1 97 ? -8.837 0.696 4.292 1.00 94.44 97 ILE A CA 1
ATOM 715 C C . ILE A 1 97 ? -10.308 0.294 4.213 1.00 94.44 97 ILE A C 1
ATOM 717 O O . ILE A 1 97 ? -11.093 0.664 5.094 1.00 94.44 97 ILE A O 1
ATOM 721 N N . VAL A 1 98 ? -10.676 -0.446 3.169 1.00 93.56 98 VAL A N 1
ATOM 722 C CA . VAL A 1 98 ? -12.046 -0.933 2.935 1.00 93.56 98 VAL A CA 1
ATOM 723 C C . VAL A 1 98 ? -12.180 -2.432 3.110 1.00 93.56 98 VAL A C 1
ATOM 725 O O . VAL A 1 98 ? -11.171 -3.160 3.007 1.00 93.56 98 VAL A O 1
#

Sequence (98 aa):
MSVRPNIQSLVLDGKELTVKGETDGDHMPTAVFVVVVQDAPAGQAKAVASAIADRVGSGWRAVLQDTEFKKGPAQTLGVEARIAPFESTTWVQSVTIV